Protein AF-A0AAU9MVT1-F1 (afdb_monomer_lite)

Foldseek 3Di:
DDDDPDPPPPPLPDDPCLVVVLVVCVVVVPLLLALCSLLVVLVVCVVVVNLVVSLVSLVSSLVSCRPVNVVSVVSSVVSVVVVVVVVVVVVVPPDDDDDDDDDDDDDDDD

Sequence (110 aa):
MQIITTTTTTYMDFSPNYEAVFREIEQLKVCLDKALLYESYALFLEAKGMMNEAHFVYQSGISRNAEPIEKLKKAHAYFLERMQAIINACSHKKVDGGSPLNSGSNCINP

Radius of gyration: 22.32 Å; chains: 1; bounding box: 50×58×63 Å

Secondary structure (DSSP, 8-state):
------SSSTTTTT-TTHHHHHHHHHHHT-STTBHHHHHHHHHHHHHTT-HHHHHHHHHHHHHTTPBSHHHHHHHHHHHHHHHHHHHHHHHGGGS---------------

Organism: NCBI:txid75947

Structure (mmCIF, N/CA/C/O backbone):
data_AF-A0AAU9MVT1-F1
#
_entry.id   AF-A0AAU9MVT1-F1
#
loop_
_atom_site.group_PDB
_atom_site.id
_atom_site.type_symbol
_atom_site.label_atom_id
_atom_site.label_alt_id
_atom_site.label_comp_id
_atom_site.label_asym_id
_atom_site.label_entity_id
_atom_site.label_seq_id
_atom_site.pdbx_PDB_ins_code
_atom_site.Cartn_x
_atom_site.Cartn_y
_atom_site.Cartn_z
_atom_site.occupancy
_atom_site.B_iso_or_equiv
_atom_site.auth_seq_id
_atom_site.auth_comp_id
_atom_site.auth_asym_id
_atom_site.auth_atom_id
_atom_site.pdbx_PDB_model_num
ATOM 1 N N . MET A 1 1 ? 0.723 -32.989 2.565 1.00 36.62 1 MET A N 1
ATOM 2 C CA . MET A 1 1 ? 1.436 -32.064 1.662 1.00 36.62 1 MET A CA 1
ATOM 3 C C . MET A 1 1 ? 0.383 -31.153 1.047 1.00 36.62 1 MET A C 1
ATOM 5 O O . MET A 1 1 ? -0.533 -31.707 0.468 1.00 36.62 1 MET A O 1
ATOM 9 N N . GLN A 1 2 ? 0.465 -29.846 1.349 1.00 42.34 2 GLN A N 1
ATOM 10 C CA . GLN A 1 2 ? 0.009 -28.635 0.620 1.00 42.34 2 GLN A CA 1
ATOM 11 C C . GLN A 1 2 ? -1.108 -28.800 -0.442 1.00 42.34 2 GLN A C 1
ATOM 13 O O . GLN A 1 2 ? -1.029 -29.700 -1.262 1.00 42.34 2 GLN A O 1
ATOM 18 N N . ILE A 1 3 ? -2.123 -27.945 -0.620 1.00 50.81 3 ILE A N 1
ATOM 19 C CA . ILE A 1 3 ? -2.304 -26.490 -0.433 1.00 50.81 3 ILE A CA 1
ATOM 20 C C . ILE A 1 3 ? -3.751 -26.197 -0.881 1.00 50.81 3 ILE A C 1
ATOM 22 O O . ILE A 1 3 ? -4.143 -26.756 -1.894 1.00 50.81 3 ILE A O 1
ATOM 26 N N . ILE A 1 4 ? -4.504 -25.330 -0.192 1.00 49.03 4 ILE A N 1
ATOM 27 C CA . ILE A 1 4 ? -5.394 -24.307 -0.797 1.00 49.03 4 ILE A CA 1
ATOM 28 C C . ILE A 1 4 ? -6.006 -23.434 0.310 1.00 49.03 4 ILE A C 1
ATOM 30 O O . ILE A 1 4 ? -7.136 -23.613 0.752 1.00 49.03 4 ILE A O 1
ATOM 34 N N . THR A 1 5 ? -5.234 -22.452 0.767 1.00 48.56 5 THR A N 1
ATOM 35 C CA . THR A 1 5 ? -5.715 -21.298 1.541 1.00 48.56 5 THR A CA 1
ATOM 36 C C . THR A 1 5 ? -6.004 -20.124 0.593 1.00 48.56 5 THR A C 1
ATOM 38 O O . THR A 1 5 ? -5.407 -19.060 0.728 1.00 48.56 5 THR A O 1
ATOM 41 N N . THR A 1 6 ? -6.850 -20.322 -0.425 1.00 47.06 6 THR A N 1
ATOM 42 C CA . THR A 1 6 ? -7.024 -19.372 -1.550 1.00 47.06 6 THR A CA 1
ATOM 43 C C . THR A 1 6 ? -8.453 -18.847 -1.732 1.00 47.06 6 THR A C 1
ATOM 45 O O . THR A 1 6 ? -8.828 -18.469 -2.836 1.00 47.06 6 THR A O 1
ATOM 48 N N . THR A 1 7 ? -9.278 -18.789 -0.683 1.00 49.25 7 THR A N 1
ATOM 49 C CA . THR A 1 7 ? -10.670 -18.302 -0.806 1.00 49.25 7 THR A CA 1
ATOM 50 C C . THR A 1 7 ? -10.896 -16.842 -0.398 1.00 49.25 7 THR A C 1
ATOM 52 O O . THR A 1 7 ? -12.032 -16.386 -0.443 1.00 49.25 7 THR A O 1
ATOM 55 N N . THR A 1 8 ? -9.859 -16.065 -0.058 1.00 53.00 8 THR A N 1
ATOM 56 C CA . THR A 1 8 ? -10.025 -14.638 0.306 1.00 53.00 8 THR A CA 1
ATOM 57 C C . THR A 1 8 ? -9.505 -13.637 -0.732 1.00 53.00 8 THR A C 1
ATOM 59 O O . THR A 1 8 ? -9.646 -12.437 -0.521 1.00 53.00 8 THR A O 1
ATOM 62 N N . THR A 1 9 ? -8.938 -14.086 -1.857 1.00 52.34 9 THR A N 1
ATOM 63 C CA . THR A 1 9 ? -8.327 -13.198 -2.874 1.00 52.34 9 THR A CA 1
ATOM 64 C C . THR A 1 9 ? -9.243 -12.904 -4.069 1.00 52.34 9 THR A C 1
ATOM 66 O O . THR A 1 9 ? -8.840 -12.222 -4.995 1.00 52.34 9 THR A O 1
ATOM 69 N N . THR A 1 10 ? -10.481 -13.399 -4.095 1.00 52.78 10 THR A N 1
ATOM 70 C CA . THR A 1 10 ? -11.301 -13.395 -5.325 1.00 52.78 10 THR A CA 1
ATOM 71 C C . THR A 1 10 ? -12.307 -12.252 -5.448 1.00 52.78 10 THR A C 1
ATOM 73 O O . THR A 1 10 ? -12.943 -12.134 -6.489 1.00 52.78 10 THR A O 1
ATOM 76 N N . TYR A 1 11 ? -12.471 -11.393 -4.436 1.00 47.28 11 TYR A N 1
ATOM 77 C CA . TYR A 1 11 ? -13.386 -10.241 -4.551 1.00 47.28 11 TYR A CA 1
ATOM 78 C C . TYR A 1 11 ? -12.708 -8.981 -5.110 1.00 47.28 11 TYR A C 1
ATOM 80 O O . TYR A 1 11 ? -13.369 -8.043 -5.544 1.00 47.28 11 TYR A O 1
ATOM 88 N N . MET A 1 12 ? -11.378 -8.960 -5.111 1.00 50.47 12 MET A N 1
ATOM 89 C CA . MET A 1 12 ? -10.586 -7.806 -5.520 1.00 50.47 12 MET A CA 1
ATOM 90 C C . MET A 1 12 ? -10.218 -7.840 -7.015 1.00 50.47 12 MET A C 1
ATOM 92 O O . MET A 1 12 ? -10.115 -6.790 -7.626 1.00 50.47 12 MET A O 1
ATOM 96 N N . ASP A 1 13 ? -10.169 -9.009 -7.657 1.00 50.25 13 ASP A N 1
ATOM 97 C CA . ASP A 1 13 ? -9.692 -9.160 -9.045 1.00 50.25 13 ASP A CA 1
ATOM 98 C C . ASP A 1 13 ? -10.647 -8.686 -10.169 1.00 50.25 13 ASP A C 1
ATOM 100 O O . ASP A 1 13 ? -10.252 -8.693 -11.334 1.00 50.25 13 ASP A O 1
ATOM 104 N N . PHE A 1 14 ? -11.885 -8.254 -9.885 1.00 50.66 14 PHE A N 1
ATOM 105 C CA . PHE A 1 14 ? -12.904 -8.057 -10.941 1.00 50.66 14 PHE A CA 1
ATOM 106 C C . PHE A 1 14 ? -13.567 -6.676 -11.028 1.00 50.66 14 PHE A C 1
ATOM 108 O O . PHE A 1 14 ? -14.511 -6.518 -11.802 1.00 50.66 14 PHE A O 1
ATOM 115 N N . SER A 1 15 ? -13.095 -5.650 -10.309 1.00 56.56 15 SER A N 1
ATOM 116 C CA . SER A 1 15 ? -13.588 -4.288 -10.566 1.00 56.56 15 SER A CA 1
ATOM 117 C C . SER A 1 15 ? -12.739 -3.608 -11.646 1.00 56.56 15 SER A C 1
ATOM 119 O O . SER A 1 15 ? -11.568 -3.317 -11.393 1.00 56.56 15 SER A O 1
ATOM 121 N N . PRO A 1 16 ? -13.298 -3.267 -12.826 1.00 60.25 16 PRO A N 1
ATOM 122 C CA . PRO A 1 16 ? -12.576 -2.514 -13.854 1.00 60.25 16 PRO A CA 1
ATOM 123 C C . PRO A 1 16 ? -12.218 -1.084 -13.413 1.00 60.25 16 PRO A C 1
ATOM 125 O O . PRO A 1 16 ? -11.577 -0.354 -14.166 1.00 60.25 16 PRO A O 1
ATOM 128 N N . ASN A 1 17 ? -12.618 -0.660 -12.206 1.00 77.31 17 ASN A N 1
ATOM 129 C CA . ASN A 1 17 ? -12.336 0.670 -11.689 1.00 77.31 17 ASN A CA 1
ATOM 130 C C . ASN A 1 17 ? -12.002 0.648 -10.187 1.00 77.31 17 ASN A C 1
ATOM 132 O O . ASN A 1 17 ? -12.759 1.135 -9.347 1.00 77.31 17 ASN A O 1
ATOM 136 N N . TYR A 1 18 ? -10.842 0.079 -9.855 1.00 76.12 18 TYR A N 1
ATOM 137 C CA . TYR A 1 18 ? -10.277 0.070 -8.498 1.00 76.12 18 TYR A CA 1
ATOM 138 C C . TYR A 1 18 ? -10.213 1.460 -7.853 1.00 76.12 18 TYR A C 1
ATOM 140 O O . TYR A 1 18 ? -10.454 1.617 -6.660 1.00 76.12 18 TYR A O 1
ATOM 148 N N . GLU A 1 19 ? -9.933 2.480 -8.662 1.00 81.81 19 GLU A N 1
ATOM 149 C CA . GLU A 1 19 ? -9.898 3.880 -8.245 1.00 81.81 19 GLU A CA 1
ATOM 150 C C . GLU A 1 19 ? -11.282 4.390 -7.819 1.00 81.81 19 GLU A C 1
ATOM 152 O O . GLU A 1 19 ? -11.406 5.082 -6.810 1.00 81.81 19 GLU A O 1
ATOM 157 N N . ALA A 1 20 ? -12.346 4.018 -8.542 1.00 85.25 20 ALA A N 1
ATOM 158 C CA . ALA A 1 20 ? -13.710 4.356 -8.142 1.00 85.25 20 ALA A CA 1
ATOM 159 C C . ALA A 1 20 ? -14.121 3.675 -6.836 1.00 85.25 20 ALA A C 1
ATOM 161 O O . ALA A 1 20 ? -14.705 4.339 -5.984 1.00 85.25 20 ALA A O 1
ATOM 162 N N . VAL A 1 21 ? -13.768 2.398 -6.661 1.00 82.75 21 VAL A N 1
ATOM 163 C CA . VAL A 1 21 ? -14.050 1.655 -5.424 1.00 82.75 21 VAL A CA 1
ATOM 164 C C . VAL A 1 21 ? -13.318 2.284 -4.239 1.00 82.75 21 VAL A C 1
ATOM 166 O O . VAL A 1 21 ? -13.927 2.535 -3.205 1.00 82.75 21 VAL A O 1
ATOM 169 N N . PHE A 1 22 ? -12.028 2.600 -4.386 1.00 83.62 22 PHE A N 1
ATOM 170 C CA . PHE A 1 22 ? -11.265 3.250 -3.320 1.00 83.62 22 PHE A CA 1
ATOM 171 C C . PHE A 1 22 ? -11.843 4.627 -2.961 1.00 83.62 22 PHE A C 1
ATOM 173 O O . PHE A 1 22 ? -12.054 4.921 -1.786 1.00 83.62 22 PHE A O 1
ATOM 180 N N . ARG A 1 23 ? -12.182 5.445 -3.964 1.00 85.50 23 ARG A N 1
ATOM 181 C CA . ARG A 1 23 ? -12.810 6.757 -3.752 1.00 85.50 23 ARG A CA 1
ATOM 182 C C . ARG A 1 23 ? -14.155 6.645 -3.035 1.00 85.50 23 ARG A C 1
ATOM 184 O O . ARG A 1 23 ? -14.445 7.455 -2.160 1.00 85.50 23 ARG A O 1
ATOM 191 N N . GLU A 1 24 ? -14.979 5.670 -3.400 1.00 86.56 24 GLU A N 1
ATOM 192 C CA . GLU A 1 24 ? -16.260 5.425 -2.736 1.00 86.56 24 GLU A CA 1
ATOM 193 C C . GLU A 1 24 ? -16.055 5.034 -1.266 1.00 86.56 24 GLU A C 1
ATOM 195 O O . GLU A 1 24 ? -16.702 5.593 -0.383 1.00 86.56 24 GLU A O 1
ATOM 200 N N . ILE A 1 25 ? -15.084 4.163 -0.980 1.00 85.25 25 ILE A N 1
ATOM 201 C CA . ILE A 1 25 ? -14.696 3.793 0.388 1.00 85.25 25 ILE A CA 1
ATOM 202 C C . ILE A 1 25 ? -14.243 5.027 1.191 1.00 85.25 25 ILE A C 1
ATOM 204 O O . ILE A 1 25 ? -14.671 5.206 2.335 1.00 85.25 25 ILE A O 1
ATOM 208 N N . GLU A 1 26 ? -13.441 5.917 0.598 1.00 83.19 26 GLU A N 1
ATOM 209 C CA . GLU A 1 26 ? -13.035 7.180 1.230 1.00 83.19 26 GLU A CA 1
ATOM 210 C C . GLU A 1 26 ? -14.213 8.121 1.505 1.00 83.19 26 GLU A C 1
ATOM 212 O O . GLU A 1 26 ? -14.300 8.692 2.596 1.00 83.19 26 GLU A O 1
ATOM 217 N N . GLN A 1 27 ? -15.136 8.264 0.551 1.00 86.25 27 GLN A N 1
ATOM 218 C CA . GLN A 1 27 ? -16.327 9.108 0.684 1.00 86.25 27 GLN A CA 1
ATOM 219 C C . GLN A 1 27 ? -17.279 8.588 1.763 1.00 86.25 27 GLN A C 1
ATOM 221 O O . GLN A 1 27 ? -17.777 9.363 2.582 1.00 86.25 27 GLN A O 1
ATOM 226 N N . LEU A 1 28 ? -17.496 7.273 1.789 1.00 87.12 28 LEU A N 1
ATOM 227 C CA . LEU A 1 28 ? -18.351 6.601 2.764 1.00 87.12 28 LEU A CA 1
ATOM 228 C C . LEU A 1 28 ? -17.669 6.427 4.128 1.00 87.12 28 LEU A C 1
ATOM 230 O O . LEU A 1 28 ? -18.330 6.075 5.103 1.00 87.12 28 LEU A O 1
ATOM 234 N N . LYS A 1 29 ? -16.358 6.688 4.214 1.00 85.00 29 LYS A N 1
ATOM 235 C CA . LYS A 1 29 ? -15.521 6.516 5.412 1.00 85.00 29 LYS A CA 1
ATOM 236 C C . LYS A 1 29 ? -15.589 5.115 6.023 1.00 85.00 29 LYS A C 1
ATOM 238 O O . LYS A 1 29 ? -15.342 4.938 7.216 1.00 85.00 29 LYS A O 1
ATOM 243 N N . VAL A 1 30 ? -15.901 4.115 5.210 1.00 82.38 30 VAL A N 1
ATOM 244 C CA . VAL A 1 30 ? -15.924 2.710 5.622 1.00 82.38 30 VAL A CA 1
ATOM 245 C C . VAL A 1 30 ? -14.523 2.124 5.495 1.00 82.38 30 VAL A C 1
ATOM 247 O O . VAL A 1 30 ? -13.747 2.551 4.653 1.00 82.38 30 VAL A O 1
ATOM 250 N N . CYS A 1 31 ? -14.165 1.165 6.349 1.00 85.00 31 CYS A N 1
ATOM 251 C CA . CYS A 1 31 ? -12.906 0.410 6.259 1.00 85.00 31 CYS A CA 1
ATOM 252 C C . CYS A 1 31 ? -11.600 1.237 6.262 1.00 85.00 31 CYS A C 1
ATOM 254 O O . CYS A 1 31 ? -10.530 0.679 6.013 1.00 85.00 31 CYS A O 1
ATOM 256 N N . LEU A 1 32 ? -11.648 2.538 6.575 1.00 89.25 32 LEU A N 1
ATOM 257 C CA . LEU A 1 32 ? -10.467 3.409 6.625 1.00 89.25 32 LEU A CA 1
ATOM 258 C C . LEU A 1 32 ? -9.506 3.051 7.764 1.00 89.25 32 LEU A C 1
ATOM 260 O O . LEU A 1 32 ? -8.370 3.516 7.778 1.00 89.25 32 LEU A O 1
ATOM 264 N N . ASP A 1 33 ? -9.949 2.222 8.701 1.00 90.62 33 ASP A N 1
ATOM 265 C CA . ASP A 1 33 ? -9.166 1.642 9.783 1.00 90.62 33 ASP A CA 1
ATOM 266 C C . AS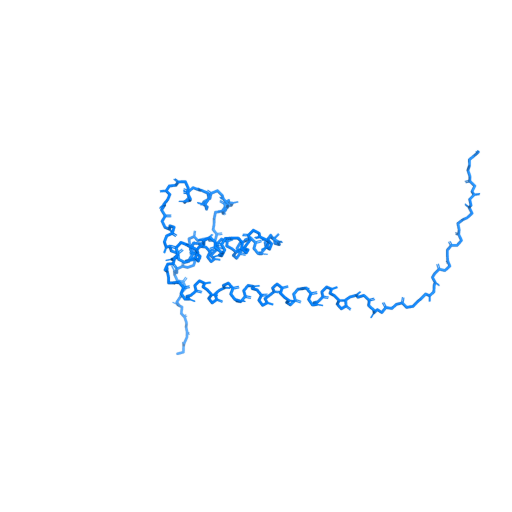P A 1 33 ? -8.486 0.321 9.385 1.00 90.62 33 ASP A C 1
ATOM 268 O O . ASP A 1 33 ? -7.855 -0.302 10.230 1.00 90.62 33 ASP A O 1
ATOM 272 N N . LYS A 1 34 ? -8.619 -0.155 8.138 1.00 94.06 34 LYS A N 1
ATOM 273 C CA . LYS A 1 34 ? -8.083 -1.459 7.711 1.00 94.06 34 LYS A CA 1
ATOM 274 C C . LYS A 1 34 ? -6.816 -1.305 6.885 1.00 94.06 34 LYS A C 1
ATOM 276 O O . LYS A 1 34 ? -6.845 -0.761 5.786 1.00 94.06 34 LYS A O 1
ATOM 281 N N . ALA A 1 35 ? -5.713 -1.881 7.361 1.00 94.88 35 ALA A N 1
ATOM 282 C CA . ALA A 1 35 ? -4.433 -1.884 6.647 1.00 94.88 35 ALA A CA 1
ATOM 283 C C . ALA A 1 35 ? -4.549 -2.461 5.224 1.00 94.88 35 ALA A C 1
ATOM 285 O O . ALA A 1 35 ? -3.927 -1.952 4.295 1.00 94.88 35 ALA A O 1
ATOM 286 N N . LEU A 1 36 ? -5.388 -3.491 5.047 1.00 93.81 36 LEU A N 1
ATOM 287 C CA . LEU A 1 36 ? -5.592 -4.168 3.764 1.00 93.81 36 LEU A CA 1
ATOM 288 C C . LEU A 1 36 ? -6.096 -3.224 2.659 1.00 93.81 36 LEU A C 1
ATOM 290 O O . LEU A 1 36 ? -5.740 -3.407 1.496 1.00 93.81 36 LEU A O 1
ATOM 294 N N . LEU A 1 37 ? -6.894 -2.209 3.007 1.00 93.56 37 LEU A N 1
ATOM 295 C CA . LEU A 1 37 ? -7.392 -1.219 2.051 1.00 93.56 37 LEU A CA 1
ATOM 296 C C . LEU A 1 37 ? -6.232 -0.433 1.424 1.00 93.56 37 LEU A C 1
ATOM 298 O O . LEU A 1 37 ? -6.109 -0.366 0.205 1.00 93.56 37 LEU A O 1
ATOM 302 N N . TYR A 1 38 ? -5.355 0.116 2.264 1.00 96.88 38 TYR A N 1
ATOM 303 C CA . TYR A 1 38 ? -4.207 0.902 1.812 1.00 96.88 38 TYR A CA 1
ATOM 304 C C . TYR A 1 38 ? -3.173 0.032 1.101 1.00 96.88 38 TYR A C 1
ATOM 306 O O . TYR A 1 38 ? -2.654 0.429 0.066 1.00 96.88 38 TYR A O 1
ATOM 314 N N . GLU A 1 39 ? -2.904 -1.169 1.621 1.00 96.25 39 GLU A N 1
ATOM 315 C CA . GLU A 1 39 ? -1.969 -2.116 1.010 1.00 96.25 39 GLU A CA 1
ATOM 316 C C . GLU A 1 39 ? -2.417 -2.518 -0.403 1.00 96.25 39 GLU A C 1
ATOM 318 O O . GLU A 1 39 ? -1.631 -2.424 -1.342 1.00 96.25 39 GLU A O 1
ATOM 323 N N . SER A 1 40 ? -3.683 -2.913 -0.574 1.00 93.75 40 SER A N 1
ATOM 324 C CA . SER A 1 40 ? -4.210 -3.332 -1.881 1.00 93.75 40 SER A CA 1
ATOM 325 C C . SER A 1 40 ? -4.243 -2.189 -2.896 1.00 93.75 40 SER A C 1
ATOM 327 O O . SER A 1 40 ? -3.854 -2.381 -4.048 1.00 93.75 40 SER A O 1
ATOM 329 N N . TYR A 1 41 ? -4.645 -0.986 -2.479 1.00 94.75 41 TYR A N 1
ATOM 330 C CA . TYR A 1 41 ? -4.704 0.155 -3.386 1.00 94.75 41 TYR A CA 1
ATOM 331 C C . TYR A 1 41 ? -3.316 0.694 -3.754 1.00 94.75 41 TYR A C 1
ATOM 333 O O . TYR A 1 41 ? -3.069 1.015 -4.916 1.00 94.75 41 TYR A O 1
ATOM 341 N N . ALA A 1 42 ? -2.376 0.727 -2.806 1.00 96.69 42 ALA A N 1
ATOM 342 C CA . ALA A 1 42 ? -1.001 1.114 -3.099 1.00 96.69 42 ALA A CA 1
ATOM 343 C C . ALA A 1 42 ? -0.326 0.134 -4.074 1.00 96.69 42 ALA A C 1
ATOM 345 O O . ALA A 1 42 ? 0.338 0.580 -5.005 1.00 96.69 42 ALA A O 1
ATOM 346 N N . LEU A 1 43 ? -0.553 -1.179 -3.927 1.00 94.75 43 LEU A N 1
ATOM 347 C CA . LEU A 1 43 ? -0.064 -2.187 -4.880 1.00 94.75 43 LEU A CA 1
ATOM 348 C C . LEU A 1 43 ? -0.652 -1.993 -6.285 1.00 94.75 43 LEU A C 1
ATOM 350 O O . LEU A 1 43 ? 0.064 -2.119 -7.278 1.00 94.75 43 LEU A O 1
ATOM 354 N N . PHE A 1 44 ? -1.939 -1.651 -6.382 1.00 92.75 44 PHE A N 1
ATOM 355 C CA . PHE A 1 44 ? -2.575 -1.325 -7.660 1.00 92.75 44 PHE A CA 1
ATOM 356 C C . PHE A 1 44 ? -1.920 -0.108 -8.337 1.00 92.75 44 PHE A C 1
ATOM 358 O O . PHE A 1 44 ? -1.620 -0.147 -9.531 1.00 92.75 44 PHE A O 1
ATOM 365 N N . LEU A 1 45 ? -1.658 0.961 -7.581 1.00 94.56 45 LEU A N 1
ATOM 366 C CA . LEU A 1 45 ? -0.980 2.158 -8.088 1.00 94.56 45 LEU A CA 1
ATOM 367 C C . LEU A 1 45 ? 0.471 1.868 -8.492 1.00 94.56 45 LEU A C 1
ATOM 369 O O . LEU A 1 45 ? 0.917 2.309 -9.552 1.00 94.56 45 LEU A O 1
ATOM 373 N N . GLU A 1 46 ? 1.184 1.072 -7.696 1.00 93.75 46 GLU A N 1
ATOM 374 C CA . GLU A 1 46 ? 2.541 0.622 -8.005 1.00 93.75 46 GLU A CA 1
ATOM 375 C C . GLU A 1 46 ? 2.589 -0.152 -9.329 1.00 93.75 46 GLU A C 1
ATOM 377 O O . GLU A 1 46 ? 3.429 0.144 -10.180 1.00 93.75 46 GLU A O 1
ATOM 382 N N . ALA A 1 47 ? 1.651 -1.078 -9.557 1.00 91.50 47 ALA A N 1
ATOM 383 C CA . ALA A 1 47 ? 1.550 -1.828 -10.810 1.00 91.50 47 ALA A CA 1
ATOM 384 C C . ALA A 1 47 ? 1.287 -0.926 -12.033 1.00 91.50 47 ALA A C 1
ATOM 386 O O . ALA A 1 47 ? 1.687 -1.264 -13.147 1.00 91.50 47 ALA A O 1
ATOM 387 N N . LYS A 1 48 ? 0.664 0.244 -11.835 1.00 91.94 48 LYS A N 1
ATOM 388 C CA . LYS A 1 48 ? 0.480 1.280 -12.869 1.00 91.94 48 LYS A CA 1
ATOM 389 C C . LYS A 1 48 ? 1.689 2.209 -13.035 1.00 91.94 48 LYS A C 1
ATOM 391 O O . LYS A 1 48 ? 1.652 3.095 -13.886 1.00 91.94 48 LYS A O 1
ATOM 396 N N . GLY A 1 49 ? 2.744 2.043 -12.237 1.00 91.69 49 GLY A N 1
ATOM 397 C CA . GLY A 1 49 ? 3.911 2.928 -12.228 1.00 91.69 49 GLY A CA 1
ATOM 398 C C . GLY A 1 49 ? 3.710 4.236 -11.452 1.00 91.69 49 GLY A C 1
ATOM 399 O O . GLY A 1 49 ? 4.580 5.105 -11.486 1.00 91.69 49 GLY A O 1
ATOM 400 N N . MET A 1 50 ? 2.590 4.389 -10.742 1.00 95.25 50 MET A N 1
ATOM 401 C CA . MET A 1 50 ? 2.220 5.591 -9.985 1.00 95.25 50 MET A CA 1
ATOM 402 C C . MET A 1 50 ? 2.855 5.560 -8.586 1.00 95.25 50 MET A C 1
ATOM 404 O O . MET A 1 50 ? 2.187 5.377 -7.567 1.00 95.25 50 MET A O 1
ATOM 408 N N . MET A 1 51 ? 4.187 5.652 -8.546 1.00 95.19 51 MET A N 1
ATOM 409 C CA . MET A 1 51 ? 4.981 5.419 -7.331 1.00 95.19 51 MET A CA 1
ATOM 410 C C . MET A 1 51 ? 4.710 6.455 -6.230 1.00 95.19 51 MET A C 1
ATOM 412 O O . MET A 1 51 ? 4.644 6.105 -5.053 1.00 95.19 51 MET A O 1
ATOM 416 N N . ASN A 1 52 ? 4.522 7.725 -6.595 1.00 96.19 52 ASN A N 1
ATOM 417 C CA . ASN A 1 52 ? 4.274 8.795 -5.624 1.00 96.19 52 ASN A CA 1
ATOM 418 C C . ASN A 1 52 ? 2.902 8.632 -4.960 1.00 96.19 52 ASN A C 1
ATOM 420 O O . ASN A 1 52 ? 2.765 8.780 -3.747 1.00 96.19 52 ASN A O 1
ATOM 424 N N . GLU A 1 53 ? 1.894 8.280 -5.751 1.00 96.50 53 GLU A N 1
ATOM 425 C CA . GLU A 1 53 ? 0.532 8.045 -5.296 1.00 96.50 53 GLU A CA 1
ATOM 426 C C . GLU A 1 53 ? 0.473 6.798 -4.410 1.00 96.50 53 GLU A C 1
ATOM 428 O O . GLU A 1 53 ? -0.110 6.846 -3.327 1.00 96.50 53 GLU A O 1
ATOM 433 N N . ALA A 1 54 ? 1.148 5.712 -4.805 1.00 97.56 54 ALA A N 1
ATOM 434 C CA . ALA A 1 54 ? 1.288 4.520 -3.971 1.00 97.56 54 ALA A CA 1
ATOM 435 C C . ALA A 1 54 ? 1.934 4.854 -2.613 1.00 97.56 54 ALA A C 1
ATOM 437 O O . ALA A 1 54 ? 1.436 4.440 -1.562 1.00 97.56 54 ALA A O 1
ATOM 438 N N . HIS A 1 55 ? 3.002 5.660 -2.613 1.00 98.06 55 HIS A N 1
ATOM 439 C CA . HIS A 1 55 ? 3.656 6.111 -1.385 1.00 98.06 55 HIS A CA 1
ATOM 440 C C . HIS A 1 55 ? 2.710 6.918 -0.484 1.00 98.06 55 HIS A C 1
ATOM 442 O O . HIS A 1 55 ? 2.654 6.673 0.724 1.00 98.06 55 HIS A O 1
ATOM 448 N N . PHE A 1 56 ? 1.938 7.842 -1.062 1.00 97.75 56 PHE A N 1
ATOM 449 C CA . PHE A 1 56 ? 0.973 8.654 -0.323 1.00 97.75 56 PHE A CA 1
ATOM 450 C C . PHE A 1 56 ? -0.143 7.807 0.301 1.00 97.75 56 PHE A C 1
ATOM 452 O O . PHE A 1 56 ? -0.534 8.041 1.444 1.00 97.75 56 PHE A O 1
ATOM 459 N N . VAL A 1 57 ? -0.623 6.780 -0.405 1.00 97.44 57 VAL A N 1
ATOM 460 C CA . VAL A 1 57 ? -1.632 5.849 0.123 1.00 97.44 57 VAL A CA 1
ATOM 461 C C . VAL A 1 57 ? -1.103 5.099 1.347 1.00 97.44 57 VAL A C 1
ATOM 463 O O . VAL A 1 57 ? -1.802 5.031 2.362 1.00 97.44 57 VAL A O 1
ATOM 466 N N . TYR A 1 58 ? 0.140 4.604 1.305 1.00 98.38 58 TYR A N 1
ATOM 467 C CA . TYR A 1 58 ? 0.771 3.996 2.481 1.00 98.38 58 TYR A CA 1
ATOM 468 C C . TYR A 1 58 ? 0.865 4.981 3.651 1.00 98.38 58 TYR A C 1
ATOM 470 O O . TYR A 1 58 ? 0.471 4.641 4.769 1.00 98.38 58 TYR A O 1
ATOM 478 N N . GLN A 1 59 ? 1.337 6.207 3.402 1.00 98.31 59 GLN A N 1
ATOM 479 C CA . GLN A 1 59 ? 1.439 7.239 4.436 1.00 98.31 59 GLN A CA 1
ATOM 480 C C . GLN A 1 59 ? 0.073 7.571 5.048 1.00 98.31 59 GLN A C 1
ATOM 482 O O . GLN A 1 59 ? -0.044 7.609 6.269 1.00 98.31 59 GLN A O 1
ATOM 487 N N . SER A 1 60 ? -0.970 7.730 4.227 1.00 96.31 60 SER A N 1
ATOM 488 C CA . SER A 1 60 ? -2.340 7.994 4.683 1.00 96.31 60 SER A CA 1
ATOM 489 C C . SER A 1 60 ? -2.847 6.893 5.619 1.00 96.31 60 SER A C 1
ATOM 491 O O . SER A 1 60 ? -3.348 7.189 6.706 1.00 96.31 60 SER A O 1
ATOM 493 N N . GLY A 1 61 ? -2.657 5.620 5.255 1.00 97.12 61 GLY A N 1
ATOM 494 C CA . GLY A 1 61 ? -3.056 4.497 6.105 1.00 97.12 61 GLY A CA 1
ATOM 495 C C . GLY A 1 61 ? -2.280 4.423 7.422 1.00 97.12 61 GLY A C 1
ATOM 496 O O . GLY A 1 61 ? -2.872 4.164 8.472 1.00 97.12 61 GLY A O 1
ATOM 497 N N . ILE A 1 62 ? -0.974 4.711 7.397 1.00 98.19 62 ILE A N 1
ATOM 498 C CA . ILE A 1 62 ? -0.131 4.757 8.602 1.00 98.19 62 ILE A CA 1
ATOM 499 C C . ILE A 1 62 ? -0.563 5.908 9.518 1.00 98.19 62 ILE A C 1
ATOM 501 O O . ILE A 1 62 ? -0.741 5.696 10.716 1.00 98.19 62 ILE A O 1
ATOM 505 N N . SER A 1 63 ? -0.793 7.105 8.971 1.00 97.62 63 SER A N 1
ATOM 506 C CA . SER A 1 63 ? -1.270 8.270 9.729 1.00 97.62 63 SER A CA 1
ATOM 507 C C . SER A 1 63 ? -2.633 8.039 10.381 1.00 97.62 63 SER A C 1
ATOM 509 O O . SER A 1 63 ? -2.927 8.636 11.412 1.00 97.62 63 SER A O 1
ATOM 511 N N . ARG A 1 64 ? -3.460 7.161 9.805 1.00 96.44 64 ARG A N 1
ATOM 512 C CA . ARG A 1 64 ? -4.771 6.775 10.345 1.00 96.44 64 ARG A CA 1
ATOM 513 C C . ARG A 1 64 ? -4.710 5.611 11.337 1.00 96.44 64 ARG A C 1
ATOM 515 O O . ARG A 1 64 ? -5.756 5.201 11.828 1.00 96.44 64 ARG A O 1
ATOM 522 N N . ASN A 1 65 ? -3.518 5.085 11.628 1.00 97.06 65 ASN A N 1
ATOM 523 C CA . ASN A 1 65 ? -3.317 3.905 12.468 1.00 97.06 65 ASN A CA 1
ATOM 524 C C . ASN A 1 65 ? -4.159 2.702 11.998 1.00 97.06 65 ASN A C 1
ATOM 526 O O . ASN A 1 65 ? -4.830 2.044 12.790 1.00 97.06 65 ASN A O 1
ATOM 530 N N . ALA A 1 6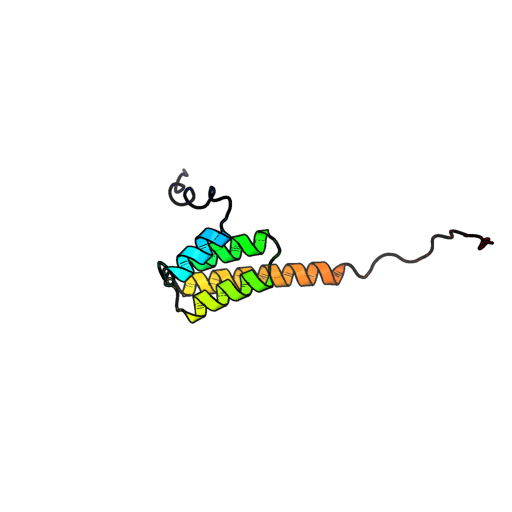6 ? -4.164 2.452 10.684 1.00 97.25 66 ALA A N 1
ATOM 531 C CA . ALA A 1 66 ? -4.946 1.373 10.097 1.00 97.25 66 ALA A CA 1
ATOM 532 C C . ALA A 1 66 ? -4.426 -0.003 10.545 1.00 97.25 66 ALA A C 1
ATOM 534 O O . ALA A 1 66 ? -3.245 -0.311 10.396 1.00 97.25 66 ALA A O 1
ATOM 535 N N . GLU A 1 67 ? -5.313 -0.850 11.059 1.00 96.00 67 GLU A N 1
ATOM 536 C CA . GLU A 1 67 ? -4.979 -2.120 11.690 1.00 96.00 67 GLU A CA 1
ATOM 537 C C . GLU A 1 67 ? -4.964 -3.293 10.689 1.00 96.00 67 GLU A C 1
ATOM 539 O O . GLU A 1 67 ? -5.857 -3.399 9.835 1.00 96.00 67 GLU A O 1
ATOM 544 N N . PRO A 1 68 ? -3.996 -4.224 10.796 1.00 97.69 68 PRO A N 1
ATOM 545 C CA . PRO A 1 68 ? -2.841 -4.196 11.703 1.00 97.69 68 PRO A CA 1
ATOM 546 C C . PRO A 1 68 ? -1.744 -3.209 11.258 1.00 97.69 68 PRO A C 1
ATOM 548 O O . PRO A 1 68 ? -1.145 -3.394 10.193 1.00 97.69 68 PRO A O 1
ATOM 551 N N . ILE A 1 69 ? -1.422 -2.207 12.089 1.00 97.50 69 ILE A N 1
ATOM 552 C CA . ILE A 1 69 ? -0.501 -1.115 11.700 1.00 97.50 69 ILE A CA 1
ATOM 553 C C . ILE A 1 69 ? 0.909 -1.614 11.376 1.00 97.50 69 ILE A C 1
ATOM 555 O O . ILE A 1 69 ? 1.527 -1.174 10.405 1.00 97.50 69 ILE A O 1
ATOM 559 N N . GLU A 1 70 ? 1.413 -2.579 12.141 1.00 98.00 70 GLU A N 1
ATOM 560 C CA . GLU A 1 70 ? 2.752 -3.131 11.916 1.00 98.00 70 GLU A CA 1
ATOM 561 C C . GLU A 1 70 ? 2.847 -3.874 10.578 1.00 98.00 70 GLU A C 1
ATOM 563 O O . GLU A 1 70 ? 3.876 -3.816 9.902 1.00 98.00 70 GLU A O 1
ATOM 568 N N . LYS A 1 71 ? 1.748 -4.493 10.124 1.00 97.31 71 LYS A N 1
ATOM 569 C CA . LYS A 1 71 ? 1.685 -5.075 8.779 1.00 97.31 71 LYS A CA 1
ATOM 570 C C . LYS A 1 71 ? 1.781 -3.982 7.716 1.00 97.31 71 LYS A C 1
ATOM 572 O O . LYS A 1 71 ? 2.526 -4.145 6.754 1.00 97.31 71 LYS A O 1
ATOM 577 N N . LEU A 1 72 ? 1.060 -2.875 7.896 1.00 98.19 72 LEU A N 1
ATOM 578 C CA . LEU A 1 72 ? 1.055 -1.780 6.930 1.00 98.19 72 LEU A CA 1
ATOM 579 C C . LEU A 1 72 ? 2.429 -1.111 6.813 1.00 98.19 72 LEU A C 1
ATOM 581 O O . LEU A 1 72 ? 2.917 -0.910 5.703 1.00 98.19 72 LEU A O 1
ATOM 585 N N . LYS A 1 73 ? 3.092 -0.837 7.943 1.00 98.50 73 LYS A N 1
ATOM 586 C CA . LYS A 1 73 ? 4.469 -0.316 7.965 1.00 98.50 73 LYS A CA 1
ATOM 587 C C . LYS A 1 73 ? 5.442 -1.263 7.269 1.00 98.50 73 LYS A C 1
ATOM 589 O O . LYS A 1 73 ? 6.277 -0.821 6.486 1.00 98.50 73 LYS A O 1
ATOM 594 N N . LYS A 1 74 ? 5.315 -2.571 7.516 1.00 98.56 74 LYS A N 1
ATOM 595 C CA . LYS A 1 74 ? 6.147 -3.586 6.861 1.00 98.56 74 LYS A CA 1
ATOM 596 C C . LYS A 1 74 ? 5.927 -3.612 5.345 1.00 98.56 74 LYS A C 1
ATOM 598 O O . LYS A 1 74 ? 6.896 -3.666 4.594 1.00 98.56 74 LYS A O 1
ATOM 603 N N . ALA A 1 75 ? 4.678 -3.528 4.888 1.00 98.25 75 ALA A N 1
ATOM 604 C CA . ALA A 1 75 ? 4.363 -3.435 3.463 1.00 98.25 75 ALA A CA 1
ATOM 605 C C . ALA A 1 75 ? 4.942 -2.158 2.826 1.00 98.25 75 ALA A C 1
ATOM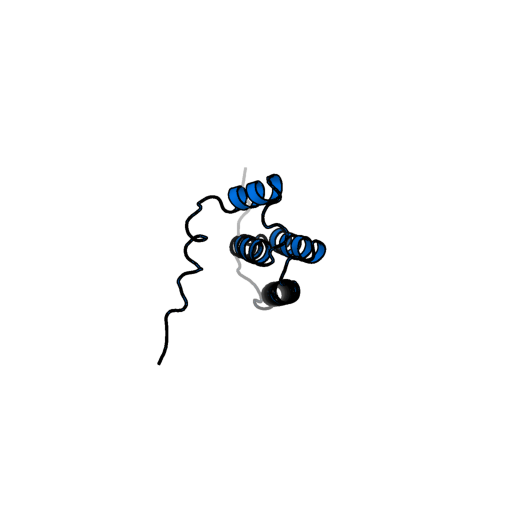 607 O O . ALA A 1 75 ? 5.526 -2.224 1.744 1.00 98.25 75 ALA A O 1
ATOM 608 N N . HIS A 1 76 ? 4.853 -1.018 3.520 1.00 98.69 76 HIS A N 1
ATOM 609 C CA . HIS A 1 76 ? 5.441 0.248 3.073 1.00 98.69 76 HIS A CA 1
ATOM 610 C C . HIS A 1 76 ? 6.968 0.179 2.968 1.00 98.69 76 HIS A C 1
ATOM 612 O O . HIS A 1 76 ? 7.531 0.648 1.982 1.00 98.69 76 HIS A O 1
ATOM 618 N N . ALA A 1 77 ? 7.640 -0.467 3.925 1.00 98.62 77 ALA A N 1
ATOM 619 C CA . ALA A 1 77 ? 9.082 -0.699 3.862 1.00 98.62 77 ALA A CA 1
ATOM 620 C C . ALA A 1 77 ? 9.470 -1.517 2.618 1.00 98.62 77 ALA A C 1
ATOM 622 O O . ALA A 1 77 ? 10.352 -1.104 1.869 1.00 98.62 77 ALA A O 1
ATOM 623 N N . 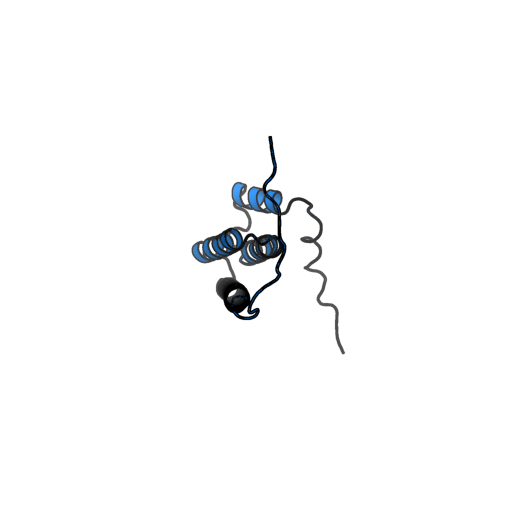TYR A 1 78 ? 8.752 -2.609 2.328 1.00 98.38 78 TYR A N 1
ATOM 624 C CA . TYR A 1 78 ? 8.989 -3.390 1.110 1.00 98.38 78 TYR A CA 1
ATOM 625 C C . TYR A 1 78 ? 8.760 -2.583 -0.173 1.00 98.38 78 TYR A C 1
ATOM 627 O O . TYR A 1 78 ? 9.479 -2.767 -1.153 1.00 98.38 78 TYR A O 1
ATOM 635 N N . PHE A 1 79 ? 7.768 -1.693 -0.189 1.00 98.31 79 PHE A N 1
ATOM 636 C CA . PHE A 1 79 ? 7.560 -0.769 -1.304 1.00 98.31 79 PHE A CA 1
ATOM 637 C C . PHE A 1 79 ? 8.764 0.169 -1.502 1.00 98.31 79 PHE A C 1
ATOM 639 O O . PHE A 1 79 ? 9.252 0.318 -2.622 1.00 98.31 79 PHE A O 1
ATOM 646 N N . LEU A 1 80 ? 9.296 0.750 -0.423 1.00 98.19 80 LEU A N 1
ATOM 647 C CA . LEU A 1 80 ? 10.469 1.628 -0.489 1.00 98.19 80 LEU A CA 1
ATOM 648 C C . LEU A 1 80 ? 11.723 0.896 -0.982 1.00 98.19 80 LEU A C 1
ATOM 650 O O . LEU A 1 80 ? 12.472 1.450 -1.785 1.00 98.19 80 LEU A O 1
ATOM 654 N N . GLU A 1 81 ? 11.926 -0.354 -0.561 1.00 98.00 81 GLU A N 1
ATOM 655 C CA . GLU A 1 81 ? 13.009 -1.205 -1.067 1.00 98.00 81 GLU A CA 1
ATOM 656 C C . GLU A 1 81 ? 12.907 -1.408 -2.586 1.00 98.00 81 GLU A C 1
ATOM 658 O O . GLU A 1 81 ? 13.900 -1.245 -3.303 1.00 98.00 81 GLU A O 1
ATOM 663 N N . ARG A 1 82 ? 11.702 -1.693 -3.105 1.00 96.00 82 ARG A N 1
ATOM 664 C CA . ARG A 1 82 ? 11.464 -1.825 -4.554 1.00 96.00 82 ARG A CA 1
ATOM 665 C C . ARG A 1 82 ? 11.728 -0.517 -5.296 1.00 96.00 82 ARG A C 1
ATOM 667 O O . ARG A 1 82 ? 12.408 -0.522 -6.322 1.00 96.00 82 ARG A O 1
ATOM 674 N N . MET A 1 83 ? 11.263 0.610 -4.760 1.00 94.50 83 MET A N 1
ATOM 675 C CA . MET A 1 83 ? 11.499 1.930 -5.349 1.00 94.50 83 MET A CA 1
ATOM 676 C C . MET A 1 83 ? 12.996 2.268 -5.409 1.00 94.50 83 MET A C 1
ATOM 678 O O . MET A 1 83 ? 13.489 2.730 -6.440 1.00 94.50 83 MET A O 1
ATOM 682 N N . GLN A 1 84 ? 13.747 1.972 -4.344 1.00 95.38 84 GLN A N 1
ATOM 683 C CA . GLN A 1 84 ? 15.195 2.169 -4.323 1.00 95.38 84 GLN A CA 1
ATOM 684 C C . GLN A 1 84 ? 15.908 1.281 -5.351 1.00 95.38 84 GLN A C 1
ATOM 686 O O . GLN A 1 84 ? 16.818 1.745 -6.041 1.00 95.38 84 GLN A O 1
ATOM 691 N N . ALA A 1 85 ? 15.481 0.023 -5.499 1.00 94.88 85 ALA A N 1
ATOM 692 C CA . ALA A 1 85 ? 16.028 -0.877 -6.510 1.00 94.88 85 ALA A CA 1
ATOM 693 C C . ALA A 1 85 ? 15.828 -0.330 -7.936 1.00 94.88 85 ALA A C 1
ATOM 695 O O . ALA A 1 85 ? 16.757 -0.376 -8.745 1.00 94.88 85 ALA A O 1
ATOM 696 N N . ILE A 1 86 ? 14.661 0.257 -8.227 1.00 91.75 86 ILE A N 1
ATOM 697 C CA . ILE A 1 86 ? 14.378 0.915 -9.513 1.00 91.75 86 ILE A CA 1
ATOM 698 C C . ILE A 1 86 ? 15.314 2.110 -9.735 1.00 91.75 86 ILE A C 1
ATOM 700 O O . ILE A 1 86 ? 15.918 2.225 -10.802 1.00 91.75 86 ILE A O 1
ATOM 704 N N . ILE A 1 87 ? 15.485 2.979 -8.733 1.00 92.38 87 ILE A N 1
ATOM 705 C CA . ILE A 1 87 ? 16.378 4.149 -8.816 1.00 92.38 87 ILE A CA 1
ATOM 706 C C . ILE A 1 87 ? 17.819 3.716 -9.111 1.00 92.38 87 ILE A C 1
ATOM 708 O O . ILE A 1 87 ? 18.471 4.277 -9.998 1.00 92.38 87 ILE A O 1
ATOM 712 N N . ASN A 1 88 ? 18.303 2.690 -8.412 1.00 93.81 88 ASN A N 1
ATOM 713 C CA . ASN A 1 88 ? 19.644 2.150 -8.617 1.00 93.81 88 ASN A CA 1
ATOM 714 C C . ASN A 1 88 ? 19.792 1.594 -10.042 1.00 93.81 88 ASN A C 1
ATOM 716 O O . ASN A 1 88 ? 20.734 1.949 -10.752 1.00 93.81 88 ASN A O 1
ATOM 720 N N . ALA A 1 89 ? 18.825 0.794 -10.502 1.00 92.12 89 ALA A N 1
ATOM 721 C CA . ALA A 1 89 ? 18.831 0.224 -11.848 1.00 92.12 89 ALA A CA 1
ATOM 722 C C . ALA A 1 89 ? 18.807 1.297 -12.953 1.00 92.12 89 ALA A C 1
ATOM 724 O O . ALA A 1 89 ? 19.472 1.146 -13.977 1.00 92.12 89 ALA A O 1
ATOM 725 N N . CYS A 1 90 ? 18.081 2.401 -12.755 1.00 85.31 90 CYS A N 1
ATOM 726 C CA . CYS A 1 90 ? 18.071 3.537 -13.679 1.00 85.31 90 CYS A CA 1
ATOM 727 C C . CYS A 1 90 ? 19.381 4.342 -13.653 1.00 85.31 90 CYS A C 1
ATOM 729 O O . CYS A 1 90 ? 19.791 4.874 -14.685 1.00 85.31 90 CYS A O 1
ATOM 731 N N . SER A 1 91 ? 20.062 4.408 -12.506 1.00 81.38 91 SER A N 1
ATOM 732 C CA . SER A 1 91 ? 21.312 5.165 -12.343 1.00 81.38 91 SER A CA 1
ATOM 733 C C . SER A 1 91 ? 22.517 4.481 -13.001 1.00 81.38 91 SER A C 1
ATOM 735 O O . SER A 1 91 ? 23.391 5.161 -13.535 1.00 81.38 91 SER A O 1
ATOM 737 N N . HIS A 1 92 ? 22.541 3.145 -13.046 1.00 63.78 92 HIS A N 1
ATOM 738 C CA . HIS A 1 92 ? 23.623 2.372 -13.672 1.00 63.78 92 HIS A CA 1
ATOM 739 C C . HIS A 1 92 ? 23.577 2.324 -15.211 1.00 63.78 92 HIS A C 1
ATOM 741 O O . HIS A 1 92 ? 24.552 1.919 -15.835 1.00 63.78 92 HIS A O 1
ATOM 747 N N . LYS A 1 93 ? 22.501 2.792 -15.856 1.00 58.50 93 LYS A N 1
ATOM 748 C CA . LYS A 1 93 ? 22.372 2.809 -17.329 1.00 58.50 93 LYS A CA 1
ATOM 749 C C . LYS A 1 93 ? 23.161 3.9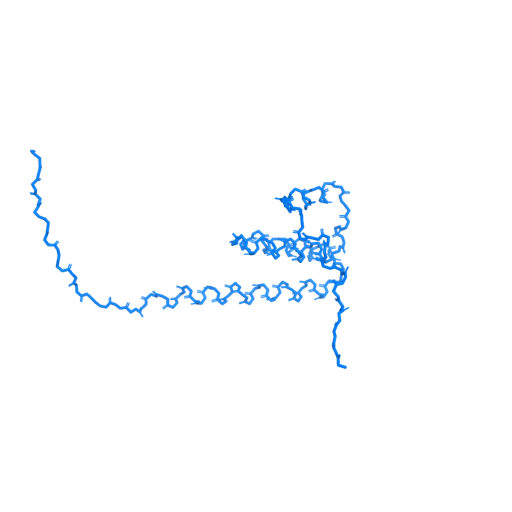29 -18.036 1.00 58.50 93 LYS A C 1
ATOM 751 O O . LYS A 1 93 ? 22.970 4.124 -19.231 1.00 58.50 93 LYS A O 1
ATOM 756 N N . LYS A 1 94 ? 24.016 4.691 -17.337 1.00 56.19 94 LYS A N 1
ATOM 757 C CA . LYS A 1 94 ? 24.736 5.854 -17.905 1.00 56.19 94 LYS A CA 1
ATOM 758 C C . LYS A 1 94 ? 26.193 5.616 -18.329 1.00 56.19 94 LYS A C 1
ATOM 760 O O . LYS A 1 94 ? 26.822 6.567 -18.779 1.00 56.19 94 LYS A O 1
ATOM 765 N N . VAL A 1 95 ? 26.739 4.403 -18.239 1.00 55.03 95 VAL A N 1
ATOM 766 C CA . VAL A 1 95 ? 28.117 4.125 -18.691 1.00 55.03 95 VAL A CA 1
ATOM 767 C C . VAL A 1 95 ? 28.182 2.769 -19.392 1.00 55.03 95 VAL A C 1
ATOM 769 O O . VAL A 1 95 ? 28.438 1.764 -18.743 1.00 55.03 95 VAL A O 1
ATOM 772 N N . ASP A 1 96 ? 27.920 2.753 -20.700 1.00 53.12 96 ASP A N 1
ATOM 773 C CA . ASP A 1 96 ? 28.754 2.053 -21.691 1.00 53.12 96 ASP A CA 1
ATOM 774 C C . ASP A 1 96 ? 28.346 2.477 -23.117 1.00 53.12 96 ASP A C 1
ATOM 776 O O . ASP A 1 96 ? 27.158 2.516 -23.440 1.00 53.12 96 ASP A O 1
ATOM 780 N N . GLY A 1 97 ? 29.330 2.818 -23.953 1.00 50.88 97 GLY A N 1
ATOM 781 C CA . GLY A 1 97 ? 29.138 3.147 -25.370 1.00 50.88 97 GLY A CA 1
ATOM 782 C C . GLY A 1 97 ? 29.945 4.349 -25.874 1.00 50.88 97 GLY A C 1
ATOM 783 O O . GLY A 1 97 ? 29.390 5.423 -26.096 1.00 50.88 97 GLY A O 1
ATOM 784 N N . GLY A 1 98 ? 31.253 4.169 -26.088 1.00 48.12 98 GLY A N 1
ATOM 785 C CA . GLY A 1 98 ? 32.092 5.101 -26.853 1.00 48.12 98 GLY A CA 1
ATOM 786 C C . GLY A 1 98 ? 31.737 5.169 -28.356 1.00 48.12 98 GLY A C 1
ATOM 787 O O . GLY A 1 98 ? 31.334 4.176 -28.951 1.00 48.12 98 GLY A O 1
ATOM 788 N N . SER A 1 99 ? 31.907 6.374 -28.918 1.00 51.16 99 SER A N 1
ATOM 789 C CA . SER A 1 99 ? 31.721 6.942 -30.282 1.00 51.16 99 SER A CA 1
ATOM 790 C C . SER A 1 99 ? 32.223 6.140 -31.515 1.00 51.16 99 SER A C 1
ATOM 792 O O . SER A 1 99 ? 32.969 5.185 -31.329 1.00 51.16 99 SER A O 1
ATOM 794 N N . PRO A 1 100 ? 32.075 6.622 -32.786 1.00 50.50 100 PRO A N 1
AT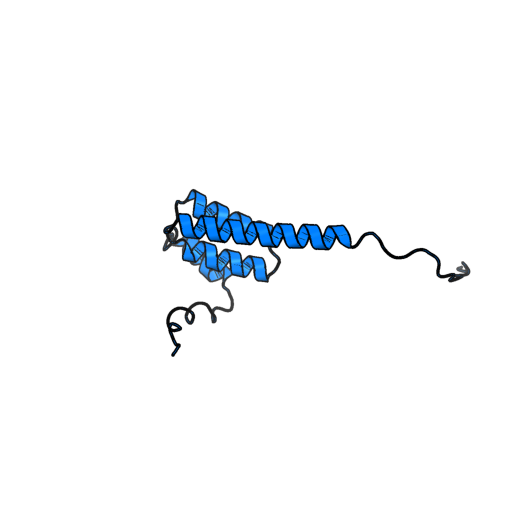OM 795 C CA . PRO A 1 100 ? 31.059 7.482 -33.431 1.00 50.50 100 PRO A CA 1
ATOM 796 C C . PRO A 1 100 ? 30.470 6.850 -34.728 1.00 50.50 100 PRO A C 1
ATOM 798 O O . PRO A 1 100 ? 31.201 6.301 -35.551 1.00 50.50 100 PRO A O 1
ATOM 801 N N . LEU A 1 101 ? 29.173 7.027 -35.008 1.00 46.16 101 LEU A N 1
ATOM 802 C CA . LEU A 1 101 ? 28.628 6.772 -36.352 1.00 46.16 101 LEU A CA 1
ATOM 803 C C . LEU A 1 101 ? 28.642 8.067 -37.170 1.00 46.16 101 LEU A C 1
ATOM 805 O O . LEU A 1 101 ? 27.844 8.977 -36.962 1.00 46.16 101 LEU A O 1
ATOM 809 N N . ASN A 1 102 ? 29.592 8.122 -38.102 1.00 51.53 102 ASN A N 1
ATOM 810 C CA . ASN A 1 102 ? 29.582 9.001 -39.261 1.00 51.53 102 ASN A CA 1
ATOM 811 C C . ASN A 1 102 ? 28.248 8.841 -40.008 1.00 51.53 102 ASN A C 1
ATOM 813 O O . ASN A 1 102 ? 27.968 7.773 -40.547 1.00 51.53 102 ASN A O 1
ATOM 817 N N . SER A 1 103 ? 27.451 9.901 -40.065 1.00 45.91 103 SER A N 1
ATOM 818 C CA . SER A 1 103 ? 26.398 10.023 -41.066 1.00 45.91 103 SER A CA 1
ATOM 819 C C . SER A 1 103 ? 26.411 11.452 -41.576 1.00 45.91 103 SER A C 1
ATOM 821 O O . SER A 1 103 ? 25.823 12.354 -40.982 1.00 45.91 103 SER A O 1
ATOM 823 N N . GLY A 1 104 ? 27.138 11.654 -42.675 1.00 49.50 104 GLY A N 1
ATOM 824 C CA . GLY A 1 104 ? 27.059 12.872 -43.462 1.00 49.50 104 GLY A CA 1
ATOM 825 C C . GLY A 1 104 ? 25.603 13.183 -43.804 1.00 49.50 104 GLY A C 1
ATOM 826 O O . GLY A 1 104 ? 24.826 12.313 -44.192 1.00 49.50 104 GLY A O 1
ATOM 827 N N . SER A 1 105 ? 25.220 14.438 -43.632 1.00 58.84 105 SER A N 1
ATOM 828 C CA . SER A 1 105 ? 23.972 14.973 -44.159 1.00 58.84 105 SER A CA 1
ATOM 829 C C . SER A 1 105 ? 24.290 16.349 -44.714 1.00 58.84 105 SER A C 1
ATOM 831 O O . SER A 1 105 ? 24.519 17.300 -43.972 1.00 58.84 105 SER A O 1
ATOM 833 N N . ASN A 1 106 ? 24.390 16.397 -46.043 1.00 54.31 106 ASN A N 1
ATOM 834 C CA . ASN A 1 106 ? 24.479 17.615 -46.834 1.00 54.31 106 ASN A CA 1
ATOM 835 C C . ASN A 1 106 ? 23.306 18.534 -46.483 1.00 54.31 106 ASN A C 1
ATOM 837 O O . ASN A 1 106 ? 22.146 18.156 -46.648 1.00 54.31 106 ASN A O 1
ATOM 841 N N . CYS A 1 107 ? 23.609 19.757 -46.063 1.00 50.19 107 CYS A N 1
ATOM 842 C CA . CYS A 1 107 ? 22.634 20.829 -45.954 1.00 50.19 107 CYS A CA 1
ATOM 843 C C . CYS A 1 107 ? 22.397 21.409 -47.356 1.00 50.19 107 CYS A C 1
ATOM 845 O O . CYS A 1 107 ? 23.173 22.234 -47.831 1.00 50.19 107 CYS A O 1
ATOM 847 N N . ILE A 1 108 ? 21.324 20.978 -48.018 1.00 57.44 108 ILE A N 1
ATOM 848 C CA . ILE A 1 108 ? 20.739 21.705 -49.148 1.00 57.44 108 ILE A CA 1
ATOM 849 C C . ILE A 1 108 ? 19.250 21.855 -48.867 1.00 57.44 108 ILE A C 1
ATOM 851 O O . ILE A 1 108 ? 18.537 20.853 -48.847 1.00 57.44 108 ILE A O 1
ATOM 855 N N . ASN A 1 109 ? 18.803 23.096 -48.658 1.00 42.88 109 ASN A N 1
ATOM 856 C CA . ASN A 1 109 ? 17.469 23.567 -49.044 1.00 42.88 109 ASN A CA 1
ATOM 857 C C . ASN A 1 109 ? 17.322 25.084 -48.802 1.00 42.88 109 ASN A C 1
ATOM 859 O O . ASN A 1 109 ? 17.975 25.592 -47.890 1.00 42.88 109 ASN A O 1
ATOM 863 N N . PRO A 1 110 ? 16.329 25.739 -49.427 1.00 55.62 110 PRO A N 1
ATOM 864 C CA . PRO A 1 110 ? 16.222 26.151 -50.829 1.00 55.62 110 PRO A CA 1
ATOM 865 C C . PRO A 1 110 ? 16.535 27.646 -51.044 1.00 55.62 110 PRO A C 1
ATOM 867 O O . PRO A 1 110 ? 16.529 28.418 -50.059 1.00 55.62 110 PRO A O 1
#

pLDDT: mean 79.76, std 20.21, range [36.62, 98.69]

InterPro domains:
  IPR013212 Mad3/Bub1 homology region 1 [PF08311] (9-62)
  IPR013212 Mad3/Bub1 homology region 1 [PS51489] (1-104)
  IPR015661 Mitotic spindle checkpoint protein Bub1/Mad3 [PTHR14030] (10-92)